Protein AF-A0A3B8MM47-F1 (afdb_monomer)

Nearest PDB structures (foldseek):
  7cg0-assembly1_i  TM=9.280E-01  e=3.568E-03  Salmonella enterica subsp. enterica serovar Typhimurium str. LT2
  7cg0-assembly1_g  TM=9.252E-01  e=5.110E-03  Salmonella enterica subsp. enterica serovar Typhimurium str. LT2
  7cg0-assembly1_p  TM=9.421E-01  e=6.339E-03  Salmonella enterica subsp. enterica serovar Typhimurium str. LT2
  7nvg-assembly1_V2  TM=7.223E-01  e=3.834E-03  Salmonella enterica subsp. enterica serovar Typhimurium

Foldseek 3Di:
DDDDDDDDDDDDPPDDDPPQLDPVLVVQQVVLVVVLVVVQVVLVVVCVVQVPPQQDPVGGHDDRKGKDKDFDDDPADPVNVVVVQPDPQCQPDPPDDGDGPPPPPCPPSTNHIDMDMDD

Structure (mmCIF, N/CA/C/O backbone):
data_AF-A0A3B8MM47-F1
#
_entry.id   AF-A0A3B8MM47-F1
#
loop_
_atom_site.group_PDB
_atom_site.id
_atom_site.type_symbol
_atom_site.label_atom_id
_atom_site.label_alt_id
_atom_site.label_comp_id
_atom_site.label_asym_id
_atom_site.label_entity_id
_atom_site.label_seq_id
_atom_site.pdbx_PDB_ins_code
_atom_site.Cartn_x
_atom_site.Cartn_y
_atom_site.Cartn_z
_atom_site.occupancy
_atom_site.B_iso_or_equiv
_atom_site.auth_seq_id
_atom_site.auth_comp_id
_atom_site.auth_asym_id
_atom_site.auth_atom_id
_atom_site.pdbx_PDB_model_num
ATOM 1 N N . MET A 1 1 ? 8.546 38.646 17.499 1.00 37.22 1 MET A N 1
ATOM 2 C CA . MET A 1 1 ? 9.077 37.496 18.261 1.00 37.22 1 MET A CA 1
ATOM 3 C C . MET A 1 1 ? 8.846 36.252 17.426 1.00 37.22 1 MET A C 1
ATOM 5 O O . MET A 1 1 ? 7.715 35.991 17.044 1.00 37.22 1 MET A O 1
ATOM 9 N N . ALA A 1 2 ? 9.940 35.611 17.030 1.00 42.12 2 ALA A N 1
ATOM 10 C CA . ALA A 1 2 ? 9.999 34.516 16.073 1.00 42.12 2 ALA A CA 1
ATOM 11 C C . ALA A 1 2 ? 9.629 33.175 16.711 1.00 42.12 2 ALA A C 1
ATOM 13 O O . ALA A 1 2 ? 10.036 32.937 17.841 1.00 4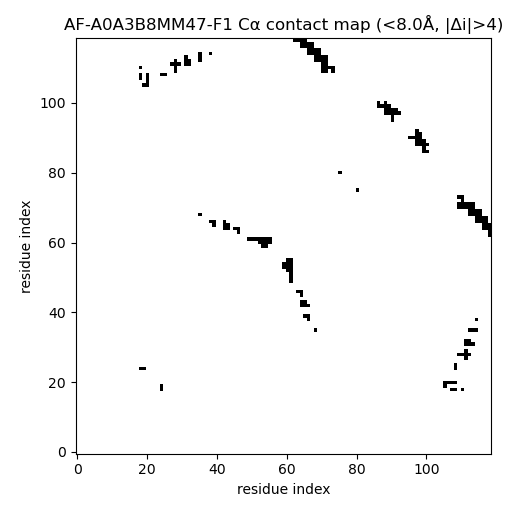2.12 2 ALA A O 1
ATOM 14 N N . VAL A 1 3 ? 8.991 32.285 15.943 1.00 45.00 3 VAL A N 1
ATOM 15 C CA . VAL A 1 3 ? 9.310 30.848 15.963 1.00 45.00 3 VAL A CA 1
ATOM 16 C C . VAL A 1 3 ? 9.174 30.303 14.538 1.00 45.00 3 VAL A C 1
ATOM 18 O O . VAL A 1 3 ? 8.133 29.820 14.110 1.00 45.00 3 VAL A O 1
ATOM 21 N N . THR A 1 4 ? 10.264 30.420 13.789 1.00 46.25 4 THR A N 1
ATOM 22 C CA . THR A 1 4 ? 10.643 29.505 12.712 1.00 46.25 4 THR A CA 1
ATOM 23 C C . THR A 1 4 ? 11.315 28.285 13.346 1.00 46.25 4 THR A C 1
ATOM 25 O O . THR A 1 4 ? 12.330 28.458 14.019 1.00 46.25 4 THR A O 1
ATOM 28 N N . GLN A 1 5 ? 10.802 27.076 13.124 1.00 43.38 5 GLN A N 1
ATOM 29 C CA . GLN A 1 5 ? 11.546 25.815 13.288 1.00 43.38 5 GLN A CA 1
ATOM 30 C C . GLN A 1 5 ? 11.066 24.880 12.160 1.00 43.38 5 GLN A C 1
ATOM 32 O O . GLN A 1 5 ? 9.896 24.525 12.128 1.00 43.38 5 GLN A O 1
ATOM 37 N N . SER A 1 6 ? 11.778 24.698 11.043 1.00 49.75 6 SER A N 1
ATOM 38 C CA . SER A 1 6 ? 13.003 23.901 10.840 1.00 49.75 6 SER A CA 1
ATOM 39 C C . SER A 1 6 ? 12.833 22.408 11.170 1.00 49.75 6 SER A C 1
ATOM 41 O O . SER A 1 6 ? 13.330 21.921 12.179 1.00 49.75 6 SER A O 1
ATOM 43 N N . VAL A 1 7 ? 12.147 21.688 10.281 1.00 50.47 7 VAL A N 1
ATOM 44 C CA . VAL A 1 7 ? 12.046 20.219 10.186 1.00 50.47 7 VAL A CA 1
ATOM 45 C C . VAL A 1 7 ? 11.966 19.987 8.664 1.00 50.47 7 VAL A C 1
ATOM 47 O O . VAL A 1 7 ? 11.033 20.476 8.044 1.00 50.47 7 VAL A O 1
ATOM 50 N N . THR A 1 8 ? 12.927 19.452 7.909 1.00 43.22 8 THR A N 1
ATOM 51 C CA . THR A 1 8 ? 13.936 18.423 8.167 1.00 43.22 8 THR A CA 1
ATOM 52 C C . THR A 1 8 ? 15.012 18.535 7.080 1.00 43.22 8 THR A C 1
ATOM 54 O O . THR A 1 8 ? 14.698 18.467 5.892 1.00 43.22 8 THR A O 1
ATOM 57 N N . LEU A 1 9 ? 16.281 18.673 7.464 1.00 40.44 9 LEU A N 1
ATOM 58 C CA . LEU A 1 9 ? 17.420 18.405 6.583 1.00 40.44 9 LEU A CA 1
ATOM 59 C C . LEU A 1 9 ? 17.771 16.913 6.653 1.00 40.44 9 LEU A C 1
ATOM 61 O O . LEU A 1 9 ? 17.746 16.311 7.721 1.00 40.44 9 LEU A O 1
ATOM 65 N N . ALA A 1 10 ? 18.170 16.381 5.498 1.00 41.72 10 ALA A N 1
ATOM 66 C CA . ALA A 1 10 ? 18.950 15.161 5.312 1.00 41.72 10 ALA A CA 1
ATOM 67 C C . ALA A 1 10 ? 18.258 13.809 5.583 1.00 41.72 10 ALA A C 1
ATOM 69 O O . ALA A 1 10 ? 18.490 13.147 6.591 1.00 41.72 10 ALA A O 1
ATOM 70 N N . ARG A 1 11 ? 17.585 13.282 4.550 1.00 40.56 11 ARG A N 1
ATOM 71 C CA . ARG A 1 11 ? 17.707 11.852 4.233 1.00 40.56 11 ARG A CA 1
ATOM 72 C C . ARG A 1 11 ? 18.430 11.695 2.899 1.00 40.56 11 ARG A C 1
ATOM 74 O O . ARG A 1 11 ? 17.838 11.817 1.838 1.00 40.56 11 ARG A O 1
ATOM 81 N N . SER A 1 12 ? 19.742 11.512 3.031 1.00 39.19 12 SER A N 1
ATOM 82 C CA . SER A 1 12 ? 20.660 10.814 2.129 1.00 39.19 12 SER A CA 1
ATOM 83 C C . SER A 1 12 ? 20.350 10.861 0.629 1.00 39.19 12 SER A C 1
ATOM 85 O O . SER A 1 12 ? 19.513 10.114 0.121 1.00 39.19 12 SER A O 1
ATOM 87 N N . ALA A 1 13 ? 21.176 11.619 -0.088 1.00 40.56 13 ALA A N 1
ATOM 88 C CA . ALA A 1 13 ? 21.503 11.387 -1.486 1.00 40.56 13 ALA A CA 1
ATOM 89 C C . ALA A 1 13 ? 22.185 10.012 -1.665 1.00 40.56 13 ALA A C 1
ATOM 91 O O . ALA A 1 13 ? 23.386 9.924 -1.902 1.00 40.56 13 ALA A O 1
ATOM 92 N N . GLN A 1 14 ? 21.432 8.923 -1.519 1.00 39.97 14 GLN A N 1
ATOM 93 C CA . GLN A 1 14 ? 21.832 7.626 -2.052 1.00 39.97 14 GLN A CA 1
ATOM 94 C C . GLN A 1 14 ? 21.267 7.538 -3.466 1.00 39.97 14 GLN A C 1
ATOM 96 O O . GLN A 1 14 ? 20.063 7.661 -3.687 1.00 39.97 14 GLN A O 1
ATOM 101 N N . GLY A 1 15 ? 22.182 7.456 -4.430 1.00 38.59 15 GLY A N 1
ATOM 102 C CA . GLY A 1 15 ? 21.890 7.454 -5.853 1.00 38.59 15 GLY A CA 1
ATOM 103 C C . GLY A 1 15 ? 20.873 6.377 -6.214 1.00 38.59 15 GLY A C 1
ATOM 104 O O . GLY A 1 15 ? 21.135 5.187 -6.079 1.00 38.59 15 GLY A O 1
ATOM 105 N N . PHE A 1 16 ? 19.720 6.823 -6.700 1.00 48.28 16 PHE A N 1
ATOM 106 C CA . PHE A 1 16 ? 18.782 5.987 -7.436 1.00 48.28 16 PHE A CA 1
ATOM 107 C C . PHE A 1 16 ? 19.464 5.549 -8.735 1.00 48.28 16 PHE A C 1
ATOM 109 O O . PHE A 1 16 ? 19.815 6.405 -9.553 1.00 48.28 16 PHE A O 1
ATOM 116 N N . LYS A 1 17 ? 19.696 4.243 -8.888 1.00 49.88 17 LYS A N 1
ATOM 117 C CA . LYS A 1 17 ? 20.126 3.662 -10.159 1.00 49.88 17 LYS A CA 1
ATOM 118 C C . LYS A 1 17 ? 18.907 3.589 -11.085 1.00 49.88 17 LYS A C 1
ATOM 120 O O . LYS A 1 17 ? 17.837 3.230 -10.601 1.00 49.88 17 LYS A O 1
ATOM 125 N N . PRO A 1 18 ? 19.037 3.964 -12.368 1.00 50.72 18 PRO A N 1
ATOM 126 C CA . PRO A 1 18 ? 17.953 3.780 -13.323 1.00 50.72 18 PRO A CA 1
ATOM 127 C C . PRO A 1 18 ? 17.555 2.302 -13.361 1.00 50.72 18 PRO A C 1
ATOM 129 O O . PRO A 1 18 ? 18.421 1.429 -13.263 1.00 50.72 18 PRO A O 1
ATOM 132 N N . VAL A 1 19 ? 16.248 2.059 -13.472 1.00 55.84 19 VAL A N 1
ATOM 133 C CA . VAL A 1 19 ? 15.655 0.729 -13.632 1.00 55.84 19 VAL A CA 1
ATOM 134 C C . VAL A 1 19 ? 16.302 0.108 -14.865 1.00 55.84 19 VAL A C 1
ATOM 136 O O . VAL A 1 19 ? 16.164 0.620 -15.970 1.00 55.84 19 VAL A O 1
ATOM 139 N N . SER A 1 20 ? 17.094 -0.935 -14.657 1.00 59.00 20 SER A N 1
ATOM 140 C CA . SER A 1 20 ? 17.967 -1.523 -15.680 1.00 59.00 20 SER A CA 1
ATOM 141 C C . SER A 1 20 ? 17.233 -2.394 -16.709 1.00 59.00 20 SER A C 1
ATOM 143 O O . SER A 1 20 ? 17.879 -3.003 -17.562 1.00 59.00 20 SER A O 1
ATOM 145 N N . GLY A 1 21 ? 15.901 -2.487 -16.621 1.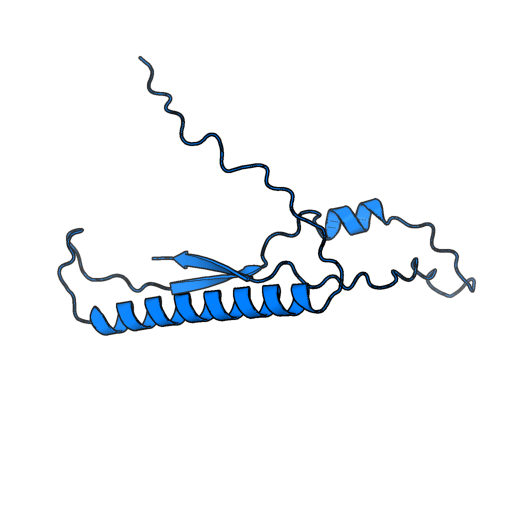00 62.19 21 GLY A N 1
ATOM 146 C CA . GLY A 1 21 ? 15.083 -3.378 -17.448 1.00 62.19 21 GLY A CA 1
ATOM 147 C C . GLY A 1 21 ? 15.322 -4.859 -17.133 1.00 62.19 21 GLY A C 1
ATOM 148 O O . GLY A 1 21 ? 15.129 -5.717 -17.991 1.00 62.19 21 GLY A O 1
ATOM 149 N N . GLY A 1 22 ? 15.819 -5.166 -15.931 1.00 74.88 22 GLY A N 1
ATOM 150 C CA . GLY A 1 22 ? 16.314 -6.486 -15.551 1.00 74.88 22 GLY A CA 1
ATOM 151 C C . GLY A 1 22 ? 15.417 -7.226 -14.558 1.00 74.88 22 GLY A C 1
ATOM 152 O O . GLY A 1 22 ? 14.493 -6.682 -13.961 1.00 74.88 22 GLY A O 1
ATOM 153 N N . ILE A 1 23 ? 15.741 -8.497 -14.309 1.00 80.75 23 ILE A N 1
ATOM 154 C CA . ILE A 1 23 ? 15.006 -9.353 -13.361 1.00 80.75 23 ILE A CA 1
ATOM 155 C C . ILE A 1 23 ? 14.959 -8.788 -11.927 1.00 80.75 23 ILE A C 1
ATOM 157 O O . ILE A 1 23 ? 13.983 -9.000 -11.211 1.00 80.75 23 ILE A O 1
ATOM 161 N N . PHE A 1 24 ? 15.984 -8.038 -11.510 1.00 82.12 24 PHE A N 1
ATOM 162 C CA . PHE A 1 24 ? 16.011 -7.386 -10.199 1.00 82.12 24 PHE A CA 1
ATOM 163 C C . PHE A 1 24 ? 14.939 -6.303 -10.068 1.00 82.12 24 PHE A C 1
ATOM 165 O O . PHE A 1 24 ? 14.289 -6.225 -9.030 1.00 82.12 24 PHE A O 1
ATOM 172 N N . ASP A 1 25 ? 14.673 -5.560 -11.140 1.00 78.00 25 ASP A N 1
ATOM 173 C CA . ASP A 1 25 ? 13.631 -4.535 -11.162 1.00 78.00 25 ASP A CA 1
ATOM 174 C C . ASP A 1 25 ? 12.237 -5.169 -11.002 1.00 78.00 25 ASP A C 1
ATOM 176 O O . ASP A 1 25 ? 11.399 -4.692 -10.235 1.00 78.00 25 ASP A O 1
ATOM 180 N N . ALA A 1 26 ? 12.003 -6.320 -11.643 1.00 81.75 26 ALA A N 1
ATOM 181 C CA . ALA A 1 26 ? 10.765 -7.083 -11.475 1.00 81.75 26 ALA A CA 1
ATOM 182 C C . ALA A 1 26 ? 10.566 -7.575 -10.026 1.00 81.75 26 ALA A C 1
ATOM 184 O O . ALA A 1 26 ? 9.444 -7.549 -9.501 1.00 81.75 26 ALA A O 1
ATOM 185 N N . PHE A 1 27 ? 11.646 -7.993 -9.355 1.00 87.44 27 PHE A N 1
ATOM 186 C CA . PHE A 1 27 ? 11.604 -8.357 -7.937 1.00 87.44 27 PHE A CA 1
ATOM 187 C C . PHE A 1 27 ? 11.343 -7.149 -7.035 1.00 87.44 27 PHE A C 1
ATOM 189 O O . PHE A 1 27 ? 10.557 -7.267 -6.093 1.00 87.44 27 PHE A O 1
ATOM 196 N N . GLU A 1 28 ? 11.937 -5.992 -7.321 1.00 84.44 28 GLU A N 1
ATOM 197 C CA . GLU A 1 28 ? 11.694 -4.758 -6.570 1.00 84.44 28 GLU A CA 1
ATOM 198 C C . GLU A 1 28 ? 10.236 -4.298 -6.690 1.00 84.44 28 GLU A C 1
ATOM 200 O O . GLU A 1 28 ? 9.587 -4.020 -5.676 1.00 84.44 28 GLU A O 1
ATOM 205 N N . ILE A 1 29 ? 9.670 -4.316 -7.900 1.00 85.81 29 ILE A N 1
ATOM 206 C CA . ILE A 1 29 ? 8.255 -3.995 -8.137 1.00 85.81 29 ILE A CA 1
ATOM 207 C C . ILE A 1 29 ? 7.359 -4.963 -7.366 1.00 85.81 29 ILE A C 1
ATOM 209 O O . ILE A 1 29 ? 6.479 -4.529 -6.616 1.00 85.81 29 ILE A O 1
ATOM 213 N N . SER A 1 30 ? 7.615 -6.267 -7.481 1.00 91.12 30 SER A N 1
ATOM 214 C CA . SER A 1 30 ? 6.852 -7.298 -6.769 1.00 91.12 30 SER A CA 1
ATOM 215 C C . SER A 1 30 ? 6.944 -7.128 -5.248 1.00 91.12 30 SER A C 1
ATOM 217 O O . SER A 1 30 ? 5.934 -7.204 -4.545 1.00 91.12 30 SER A O 1
ATOM 219 N N . GLY A 1 31 ? 8.138 -6.828 -4.731 1.00 91.94 31 GLY A N 1
ATOM 220 C CA . GLY A 1 31 ? 8.380 -6.557 -3.315 1.00 91.94 31 GLY A CA 1
ATOM 221 C C . GLY A 1 31 ? 7.654 -5.305 -2.817 1.00 91.94 31 GLY A C 1
ATOM 222 O O . GLY A 1 31 ? 7.072 -5.321 -1.724 1.00 91.94 31 GLY A O 1
ATOM 223 N N . SER A 1 32 ? 7.617 -4.241 -3.626 1.00 91.00 32 SER A N 1
ATOM 224 C CA . SER A 1 32 ? 6.867 -3.017 -3.316 1.00 91.00 32 SER A CA 1
ATOM 225 C C . SER A 1 32 ? 5.356 -3.286 -3.252 1.00 91.00 32 SER A C 1
ATOM 227 O O . SER A 1 32 ? 4.699 -2.905 -2.280 1.00 91.00 32 SER A O 1
ATOM 229 N N . GLY A 1 33 ? 4.818 -4.057 -4.204 1.00 92.25 33 GLY A N 1
ATOM 230 C CA . GLY A 1 33 ? 3.415 -4.467 -4.227 1.00 92.25 33 GLY A CA 1
ATOM 231 C C . GLY A 1 33 ? 3.038 -5.352 -3.036 1.00 92.25 33 GLY A C 1
ATOM 232 O O . GLY A 1 33 ? 2.025 -5.109 -2.376 1.00 92.25 33 GLY A O 1
ATOM 233 N N . LEU A 1 34 ? 3.876 -6.333 -2.690 1.00 95.38 34 LEU A N 1
ATOM 234 C CA . LEU A 1 34 ? 3.654 -7.188 -1.520 1.00 95.38 34 LEU A CA 1
ATOM 235 C C . LEU A 1 34 ? 3.666 -6.377 -0.217 1.00 95.38 34 LEU A C 1
ATOM 237 O O . LEU A 1 34 ? 2.809 -6.565 0.651 1.00 95.38 34 LEU A O 1
ATOM 241 N N . SER A 1 35 ? 4.598 -5.432 -0.093 1.00 94.00 35 SER A N 1
ATOM 242 C CA . SER A 1 35 ? 4.675 -4.525 1.057 1.00 94.00 35 SER A CA 1
ATOM 243 C C . SER A 1 35 ? 3.430 -3.643 1.170 1.00 94.00 35 SER A C 1
ATOM 245 O O . SER A 1 35 ? 2.896 -3.464 2.270 1.00 94.00 35 SER A O 1
ATOM 247 N N . ALA A 1 36 ? 2.919 -3.145 0.041 1.00 94.44 36 ALA A N 1
ATOM 248 C CA . ALA A 1 36 ? 1.670 -2.395 -0.015 1.00 94.44 36 ALA A CA 1
ATOM 249 C C . ALA A 1 36 ? 0.470 -3.235 0.461 1.00 94.44 36 ALA A C 1
ATOM 251 O O . ALA A 1 36 ? -0.318 -2.780 1.297 1.00 94.44 36 ALA A O 1
ATOM 252 N N . GLN A 1 37 ? 0.362 -4.489 0.008 1.00 96.12 37 GLN A N 1
ATOM 253 C CA . GLN A 1 37 ? -0.698 -5.401 0.455 1.00 96.12 37 GLN A CA 1
ATOM 254 C C . GLN A 1 37 ? -0.582 -5.738 1.944 1.00 96.12 37 GLN A C 1
ATOM 256 O O . GLN A 1 37 ? -1.590 -5.739 2.651 1.00 96.12 37 GLN A O 1
ATOM 261 N N . ARG A 1 38 ? 0.635 -5.935 2.465 1.00 96.06 38 ARG A N 1
ATOM 262 C CA . ARG A 1 38 ? 0.856 -6.141 3.904 1.00 96.06 38 ARG A CA 1
ATOM 263 C C . ARG A 1 38 ? 0.345 -4.960 4.730 1.00 96.06 38 ARG A C 1
ATOM 265 O O . ARG A 1 38 ? -0.324 -5.166 5.740 1.00 96.06 38 ARG A O 1
ATOM 27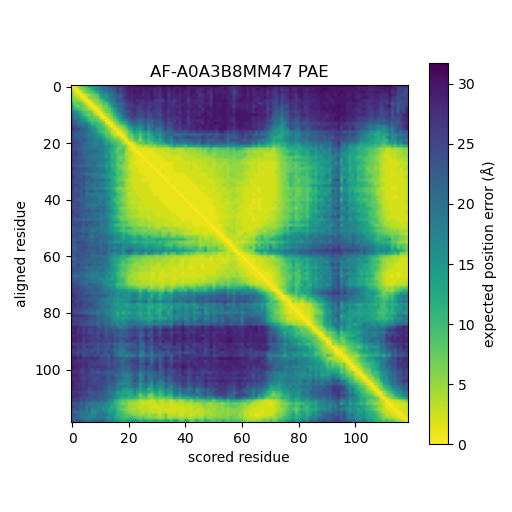2 N N . ARG A 1 39 ? 0.602 -3.720 4.300 1.00 95.62 39 ARG A N 1
ATOM 273 C CA . ARG A 1 39 ? 0.074 -2.521 4.981 1.00 95.62 39 ARG A CA 1
ATOM 274 C C . ARG A 1 39 ? -1.453 -2.482 4.950 1.00 95.62 39 ARG A C 1
ATOM 276 O O . ARG A 1 39 ? -2.075 -2.203 5.973 1.00 95.62 39 ARG A O 1
ATOM 283 N N . LYS A 1 40 ? -2.065 -2.829 3.814 1.00 95.94 40 LYS A N 1
ATOM 284 C CA . LYS A 1 40 ? -3.526 -2.942 3.690 1.00 95.94 40 LYS A CA 1
ATOM 285 C C . LYS A 1 40 ? -4.103 -3.977 4.662 1.00 95.94 40 LYS A C 1
ATOM 287 O O . LYS A 1 40 ? -5.091 -3.679 5.332 1.00 95.94 40 LYS A O 1
ATOM 292 N N . LEU A 1 41 ? -3.472 -5.146 4.792 1.00 97.31 41 LEU A N 1
ATOM 293 C CA . LEU A 1 41 ? -3.871 -6.173 5.762 1.00 97.31 41 LEU A CA 1
ATOM 294 C C . LEU A 1 41 ? -3.753 -5.677 7.207 1.00 97.31 41 LEU A C 1
ATOM 296 O O . LEU A 1 41 ? -4.683 -5.864 7.986 1.00 97.31 41 LEU A O 1
ATOM 300 N N . ASN A 1 42 ? -2.670 -4.980 7.556 1.00 96.56 42 ASN A N 1
ATOM 301 C CA . ASN A 1 42 ? -2.499 -4.406 8.894 1.00 96.56 42 ASN A CA 1
ATOM 302 C C . ASN A 1 42 ? -3.596 -3.381 9.231 1.00 96.56 42 ASN A C 1
ATOM 304 O O . ASN A 1 42 ? -4.121 -3.381 10.347 1.00 96.56 42 ASN A O 1
ATOM 308 N N . ALA A 1 43 ? -3.977 -2.530 8.273 1.00 95.81 43 ALA A N 1
ATOM 309 C CA . ALA A 1 43 ? -5.066 -1.573 8.456 1.00 95.81 43 ALA A CA 1
ATOM 310 C C . ALA A 1 43 ? -6.424 -2.273 8.622 1.00 95.81 43 ALA A C 1
ATOM 312 O O . ALA A 1 43 ? -7.201 -1.897 9.496 1.00 95.81 43 ALA A O 1
ATOM 313 N N . ILE A 1 44 ? -6.704 -3.315 7.829 1.00 96.50 44 ILE A N 1
ATOM 314 C CA . ILE A 1 44 ? -7.922 -4.130 7.972 1.00 96.50 44 ILE A CA 1
ATOM 315 C C . ILE A 1 44 ? -7.958 -4.804 9.346 1.00 96.50 44 ILE A C 1
ATOM 317 O O . ILE A 1 44 ? -8.962 -4.692 10.041 1.00 96.50 44 ILE A O 1
ATOM 321 N N . SER A 1 45 ? -6.858 -5.433 9.761 1.00 97.19 45 SER A N 1
ATOM 322 C CA . SER A 1 45 ? -6.736 -6.068 11.076 1.00 97.19 45 SER A CA 1
ATOM 323 C C . SER A 1 45 ? -6.986 -5.068 12.209 1.00 97.19 45 SER A C 1
ATOM 325 O O . SER A 1 45 ? -7.809 -5.314 13.087 1.00 97.19 45 SER A O 1
ATOM 327 N N . SER A 1 46 ? -6.378 -3.879 12.127 1.00 94.94 46 SER A N 1
ATOM 328 C CA . SER A 1 46 ? -6.597 -2.804 13.104 1.00 94.94 46 SER A CA 1
ATOM 329 C C . SER A 1 46 ? -8.055 -2.349 13.155 1.00 94.94 46 SER A C 1
ATOM 331 O O . SER A 1 46 ? -8.568 -2.081 14.237 1.00 94.94 46 SER A O 1
ATOM 333 N N . ASN A 1 47 ? -8.724 -2.266 12.002 1.00 95.06 47 ASN A N 1
ATOM 334 C CA . ASN A 1 47 ? -10.133 -1.886 11.934 1.00 95.06 47 ASN A CA 1
ATOM 335 C C . ASN A 1 47 ? -11.036 -2.935 12.585 1.00 95.06 47 ASN A C 1
ATOM 337 O O . ASN A 1 47 ? -11.963 -2.564 13.292 1.00 95.06 47 ASN A O 1
ATOM 341 N N . ILE A 1 48 ? -10.764 -4.224 12.360 1.00 95.88 48 ILE A N 1
ATOM 342 C CA . ILE A 1 48 ? -11.529 -5.322 12.967 1.00 95.88 48 ILE A CA 1
ATOM 343 C C . ILE A 1 48 ? -11.317 -5.328 14.483 1.00 95.88 48 ILE A C 1
ATOM 345 O O . ILE A 1 48 ? -12.281 -5.395 15.234 1.00 95.88 48 ILE A O 1
ATOM 349 N N . ALA A 1 49 ? -10.070 -5.190 14.935 1.00 94.44 49 ALA A N 1
ATOM 350 C CA . ALA A 1 49 ? -9.735 -5.196 16.357 1.00 94.44 49 ALA A CA 1
ATOM 351 C C . ALA A 1 49 ? -10.354 -4.027 17.145 1.00 94.44 49 ALA A C 1
ATOM 353 O O . ALA A 1 49 ? -10.523 -4.139 18.353 1.00 94.44 49 ALA A O 1
ATOM 354 N N . ASN A 1 50 ? -10.672 -2.911 16.481 1.00 93.81 50 ASN A N 1
ATOM 355 C CA . ASN A 1 50 ? -11.170 -1.693 17.127 1.00 93.81 50 ASN A CA 1
ATOM 356 C C . ASN A 1 50 ? -12.584 -1.293 16.682 1.00 93.81 50 ASN A C 1
ATOM 358 O O . ASN A 1 50 ? -12.980 -0.147 16.895 1.00 93.81 50 ASN A O 1
ATOM 362 N N . VAL A 1 51 ? -13.339 -2.195 16.046 1.00 93.38 51 VAL A N 1
ATOM 363 C CA . VAL A 1 51 ? -14.657 -1.869 15.472 1.00 93.38 51 VAL A CA 1
ATOM 364 C C . VAL A 1 51 ? -15.651 -1.363 16.524 1.00 93.38 51 VAL A C 1
ATOM 366 O O . VAL A 1 51 ? -16.398 -0.429 16.246 1.00 93.38 51 VAL A O 1
ATOM 369 N N . ASP A 1 52 ? -15.580 -1.896 17.745 1.00 93.31 52 ASP A N 1
ATOM 370 C CA . ASP A 1 52 ? -16.473 -1.543 18.857 1.00 93.31 52 ASP A CA 1
ATOM 371 C C . ASP A 1 52 ? -15.848 -0.535 19.843 1.00 93.31 52 ASP A C 1
ATOM 373 O O . ASP A 1 52 ? -16.424 -0.218 20.887 1.00 93.31 52 ASP A O 1
ATOM 377 N N . THR A 1 53 ? -14.659 -0.002 19.540 1.00 89.88 53 THR A N 1
ATOM 378 C CA . THR A 1 53 ? -13.945 0.907 20.445 1.00 89.88 53 THR A CA 1
ATOM 379 C C . THR A 1 53 ? -14.578 2.302 20.424 1.00 89.88 53 THR A C 1
ATOM 381 O O . THR A 1 53 ? -14.389 3.087 19.493 1.00 89.88 53 THR A O 1
ATOM 384 N N . THR A 1 54 ? -15.289 2.653 21.497 1.00 88.75 54 THR A N 1
ATOM 385 C CA . THR A 1 54 ? -15.939 3.968 21.680 1.00 88.75 54 THR A CA 1
ATOM 386 C C . THR A 1 54 ? -15.063 4.997 22.402 1.00 88.75 54 THR A C 1
ATOM 388 O O . THR A 1 54 ? -15.399 6.184 22.430 1.00 88.75 54 THR A O 1
ATOM 391 N N . ARG A 1 55 ? -13.929 4.563 22.970 1.00 88.00 55 ARG A N 1
ATOM 392 C CA . ARG A 1 55 ? -12.987 5.418 23.699 1.00 88.00 55 ARG A CA 1
ATOM 393 C C . ARG A 1 55 ? -11.545 5.115 23.299 1.00 88.00 55 ARG A C 1
ATOM 395 O O . ARG A 1 55 ? -10.951 4.152 23.768 1.00 88.00 55 ARG A O 1
ATOM 402 N N . THR A 1 56 ? -10.985 5.947 22.430 1.00 87.56 56 THR A N 1
ATOM 403 C CA . THR A 1 56 ? -9.551 5.951 22.112 1.00 87.56 56 THR A CA 1
ATOM 404 C C . THR A 1 56 ? -8.775 6.841 23.085 1.00 87.56 56 THR A C 1
ATOM 406 O O . THR A 1 56 ? -9.362 7.705 23.736 1.00 87.56 56 THR A O 1
ATOM 409 N N . GLU A 1 57 ? -7.447 6.710 23.118 1.00 82.75 57 GLU A N 1
ATOM 410 C CA . GLU A 1 57 ? -6.549 7.616 23.861 1.00 82.75 57 GLU A CA 1
ATOM 411 C C . GLU A 1 57 ? -6.738 9.091 23.458 1.00 82.75 57 GLU A C 1
ATOM 413 O O . GLU A 1 57 ? -6.677 9.985 24.293 1.00 82.75 57 GLU A O 1
ATOM 418 N N . GLU A 1 58 ? -7.072 9.337 22.188 1.00 80.12 58 GLU A N 1
ATOM 419 C CA . GLU A 1 58 ? -7.395 10.667 21.648 1.00 80.12 58 GLU A CA 1
ATOM 420 C C . GLU A 1 58 ? -8.801 11.188 22.042 1.00 80.12 58 GLU A C 1
ATOM 422 O O . GLU A 1 58 ? -9.172 12.298 21.673 1.00 80.12 58 GLU A O 1
ATOM 427 N N . GLY A 1 59 ? -9.602 10.418 22.792 1.00 77.06 59 GLY A N 1
ATOM 428 C CA . GLY A 1 59 ? -10.840 10.914 23.407 1.00 77.06 59 GLY A CA 1
ATOM 429 C C . GLY A 1 59 ? -12.124 10.824 22.571 1.00 77.06 59 GLY A C 1
ATOM 430 O O . GLY A 1 59 ? -13.037 11.619 22.792 1.00 77.06 59 GLY A O 1
ATOM 431 N N . GLY A 1 60 ? -12.257 9.846 21.666 1.00 85.81 60 GLY A N 1
ATOM 432 C CA . GLY A 1 60 ? -13.490 9.618 20.895 1.00 85.81 60 GLY A CA 1
ATOM 433 C C . GLY A 1 60 ? -13.633 8.190 20.347 1.00 85.81 60 GLY A C 1
ATOM 434 O O . GLY A 1 60 ? -12.798 7.339 20.656 1.00 85.81 60 GLY A O 1
ATOM 435 N N . PRO A 1 61 ? -14.683 7.901 19.554 1.00 90.69 61 PRO A N 1
ATOM 436 C CA . PRO A 1 61 ? -14.848 6.611 18.884 1.00 90.69 61 PRO A CA 1
ATOM 437 C C . PRO A 1 61 ? -13.756 6.352 17.844 1.00 90.69 61 PRO A C 1
ATOM 439 O O . PRO A 1 61 ? -13.223 7.282 17.231 1.00 90.69 61 PRO A O 1
ATOM 442 N N . TYR A 1 62 ? -13.451 5.078 17.607 1.00 92.75 62 TYR A N 1
ATOM 443 C CA . TYR A 1 62 ? -12.459 4.683 16.617 1.00 92.75 62 TYR A CA 1
ATOM 444 C C . TYR A 1 62 ? -12.844 5.127 15.197 1.00 92.75 62 TYR A C 1
ATOM 446 O O . TYR A 1 62 ? -13.967 4.926 14.734 1.00 92.75 62 TYR A O 1
ATOM 454 N N . LYS A 1 63 ? -11.874 5.701 14.475 1.00 91.38 63 LYS A N 1
ATOM 455 C CA . LYS A 1 63 ? -12.003 6.058 13.056 1.00 91.38 63 LYS A CA 1
ATOM 456 C C . LYS A 1 63 ? -11.282 5.043 12.183 1.00 91.38 63 LYS A C 1
ATOM 458 O O . LYS A 1 63 ? -10.106 4.746 12.404 1.00 91.38 63 LYS A O 1
ATOM 463 N N . ARG A 1 64 ? -11.998 4.548 11.171 1.00 93.19 64 ARG A N 1
ATOM 464 C CA . ARG A 1 64 ? -11.527 3.507 10.257 1.00 93.19 64 ARG A CA 1
ATOM 465 C C . ARG A 1 64 ? -10.323 3.973 9.443 1.00 93.19 64 ARG A C 1
ATOM 467 O O . ARG A 1 64 ? -10.397 4.958 8.717 1.00 93.19 64 ARG A O 1
ATOM 474 N N . LYS A 1 65 ? -9.263 3.175 9.463 1.00 93.94 65 LYS A N 1
ATOM 475 C CA . LYS A 1 65 ? -8.066 3.362 8.644 1.00 93.94 65 LYS A CA 1
ATOM 476 C C . LYS A 1 65 ? -8.286 2.841 7.228 1.00 93.94 65 LYS A C 1
ATOM 478 O O . LYS A 1 65 ? -8.858 1.762 7.030 1.00 93.94 65 LYS A O 1
ATOM 483 N N . ARG A 1 66 ? -7.794 3.568 6.226 1.00 94.81 66 ARG A N 1
ATOM 484 C CA . ARG A 1 66 ? -7.724 3.110 4.830 1.00 94.81 66 ARG A CA 1
ATOM 485 C C . ARG A 1 66 ? -6.312 3.279 4.299 1.00 94.81 66 ARG A C 1
ATOM 487 O O . ARG A 1 66 ? -5.602 4.197 4.680 1.00 94.81 66 ARG A O 1
ATOM 494 N N . VAL A 1 67 ? -5.934 2.396 3.386 1.00 94.31 67 VAL A N 1
ATOM 495 C CA . VAL A 1 67 ? -4.647 2.455 2.693 1.00 94.31 67 VAL A CA 1
ATOM 496 C C . VAL A 1 67 ? -4.928 2.714 1.223 1.00 94.31 67 VAL A C 1
ATOM 498 O O . VAL A 1 67 ? -5.688 1.965 0.605 1.00 94.31 67 VAL A O 1
ATOM 501 N N . VAL A 1 68 ? -4.340 3.779 0.687 1.00 93.44 68 VAL A N 1
ATOM 502 C CA . VAL A 1 68 ? -4.391 4.124 -0.735 1.00 93.44 68 VAL A CA 1
ATOM 503 C C . VAL A 1 68 ? -3.036 3.798 -1.339 1.00 93.44 68 VAL A C 1
ATOM 505 O O . VAL A 1 68 ? -2.009 4.228 -0.820 1.00 93.44 68 VAL A O 1
ATOM 508 N N . ALA A 1 69 ? -3.044 3.005 -2.406 1.00 90.75 69 ALA A N 1
ATOM 509 C CA . ALA A 1 69 ? -1.857 2.728 -3.198 1.00 90.75 69 ALA A CA 1
ATOM 510 C C . ALA A 1 69 ? -1.711 3.811 -4.269 1.00 90.75 69 ALA A C 1
ATOM 512 O O .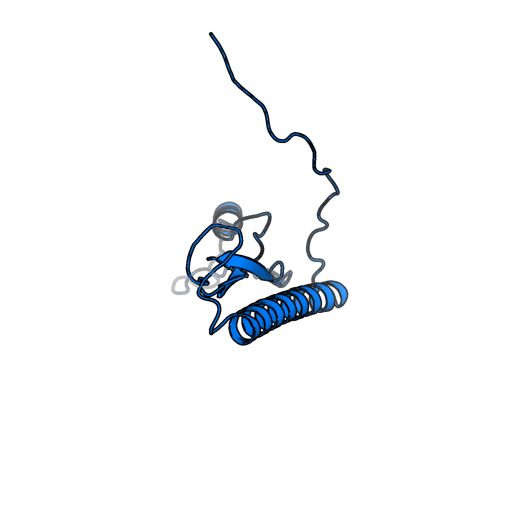 ALA A 1 69 ? -2.690 4.144 -4.937 1.00 90.75 69 ALA A O 1
ATOM 513 N N . ILE A 1 70 ? -0.503 4.336 -4.414 1.00 87.88 70 ILE A N 1
ATOM 514 C CA . ILE A 1 70 ? -0.131 5.292 -5.452 1.00 87.88 70 ILE A CA 1
ATOM 515 C C . ILE A 1 70 ? 1.091 4.760 -6.192 1.00 87.88 70 ILE A C 1
ATOM 517 O O . ILE A 1 70 ? 1.863 3.960 -5.656 1.00 87.88 70 ILE A O 1
ATOM 521 N N . GLU A 1 71 ? 1.258 5.187 -7.434 1.00 82.62 71 GLU A N 1
ATOM 522 C CA . GLU A 1 71 ? 2.494 4.935 -8.162 1.00 82.62 71 GLU A CA 1
ATOM 523 C C . GLU A 1 71 ? 3.672 5.582 -7.432 1.00 82.62 71 GLU A C 1
ATOM 525 O O . GLU A 1 71 ? 3.582 6.709 -6.940 1.00 82.62 71 GLU A O 1
ATOM 530 N N . SER A 1 72 ? 4.776 4.848 -7.340 1.00 78.50 72 SER A N 1
ATOM 531 C CA . SER A 1 72 ? 6.029 5.435 -6.888 1.00 78.50 72 SER A CA 1
ATOM 532 C C . SER A 1 72 ? 6.480 6.478 -7.923 1.00 78.50 72 SER A C 1
ATOM 534 O O . SER A 1 72 ? 6.445 6.191 -9.126 1.00 78.50 72 SER A O 1
ATOM 536 N N . PRO A 1 73 ? 6.868 7.696 -7.508 1.00 63.31 73 PRO A N 1
ATOM 537 C CA . PRO A 1 73 ? 7.205 8.759 -8.442 1.00 63.31 73 PRO A CA 1
ATOM 538 C C . PRO A 1 73 ? 8.430 8.382 -9.282 1.00 63.31 73 PRO A C 1
ATOM 540 O O . PRO A 1 73 ? 9.525 8.159 -8.761 1.00 63.31 73 PRO A O 1
ATOM 543 N N . PHE A 1 74 ? 8.260 8.362 -10.605 1.00 60.94 74 PHE A N 1
ATOM 544 C CA . PHE A 1 74 ? 9.380 8.261 -11.536 1.00 60.94 74 PHE A CA 1
ATOM 545 C C . PHE A 1 74 ? 10.239 9.528 -11.413 1.00 60.94 74 PHE A C 1
ATOM 547 O O . PHE A 1 74 ? 9.714 10.643 -11.370 1.00 60.94 74 PHE A O 1
ATOM 554 N N . LYS A 1 75 ? 11.570 9.385 -11.360 1.00 54.72 75 LYS A N 1
ATOM 555 C CA . LYS A 1 75 ? 12.480 10.542 -11.229 1.00 54.72 75 LYS A CA 1
ATOM 556 C C . LYS A 1 75 ? 12.435 11.487 -12.441 1.00 54.72 75 LYS A C 1
ATOM 558 O O . LYS A 1 75 ? 12.843 12.636 -12.320 1.00 54.72 75 LYS A O 1
ATOM 563 N N . GLN A 1 76 ? 11.925 11.010 -13.575 1.00 57.28 76 GLN A N 1
ATOM 564 C CA . GLN A 1 76 ? 11.612 11.788 -14.775 1.00 57.28 76 GLN A CA 1
ATOM 565 C C . GLN A 1 76 ? 10.117 11.636 -15.056 1.00 57.28 76 GLN A C 1
ATOM 567 O O . GLN A 1 76 ? 9.633 10.519 -15.234 1.00 57.28 76 GLN A O 1
ATOM 572 N N . ARG A 1 77 ? 9.341 12.722 -15.055 1.00 57.91 77 ARG A N 1
ATOM 573 C CA . ARG A 1 77 ? 7.901 12.593 -15.316 1.00 57.91 77 ARG A CA 1
ATOM 574 C C . ARG A 1 77 ? 7.708 12.127 -16.755 1.00 57.91 77 ARG A C 1
ATOM 576 O O . ARG A 1 77 ? 8.483 12.503 -17.630 1.00 57.91 77 ARG A O 1
ATOM 583 N N . PHE A 1 78 ? 6.646 11.369 -17.023 1.00 64.38 78 PHE A N 1
ATOM 584 C CA . PHE A 1 78 ? 6.292 10.973 -18.393 1.00 64.38 78 PHE A CA 1
ATOM 585 C C . PHE A 1 78 ? 6.277 12.177 -19.350 1.00 64.38 78 PHE A C 1
ATOM 587 O O . PHE A 1 78 ? 6.806 12.099 -20.452 1.00 64.38 78 PHE A O 1
ATOM 594 N N . ASN A 1 79 ? 5.757 13.317 -18.887 1.00 61.88 79 ASN A N 1
ATOM 595 C CA . ASN A 1 79 ? 5.747 14.568 -19.646 1.00 61.88 79 ASN A CA 1
ATOM 596 C C . ASN A 1 79 ? 7.152 15.126 -19.909 1.00 61.88 79 ASN A C 1
ATOM 598 O O . ASN A 1 79 ? 7.383 15.697 -20.969 1.00 61.88 79 ASN A O 1
ATOM 602 N N . ASP A 1 80 ? 8.087 14.954 -18.975 1.00 68.44 80 ASP A N 1
ATOM 603 C CA . ASP A 1 80 ? 9.470 15.409 -19.135 1.00 68.44 80 ASP A CA 1
ATOM 604 C C . ASP A 1 80 ? 10.171 14.544 -20.188 1.00 68.44 80 ASP A C 1
ATOM 606 O O . ASP A 1 80 ? 10.755 15.080 -21.123 1.00 68.44 80 ASP A O 1
ATOM 610 N N . LEU A 1 81 ? 9.994 13.217 -20.118 1.00 63.84 81 LEU A N 1
ATOM 611 C CA . LEU A 1 81 ? 10.484 12.276 -21.130 1.00 63.84 81 LEU A CA 1
ATOM 612 C C . LEU A 1 81 ? 9.860 12.530 -22.506 1.00 63.84 81 LEU A C 1
ATOM 614 O O . LEU A 1 81 ? 10.556 12.463 -23.513 1.00 63.84 81 LEU A O 1
ATOM 618 N N . PHE A 1 82 ? 8.562 12.821 -22.565 1.00 66.50 82 PHE A N 1
ATOM 619 C CA . PHE A 1 82 ? 7.845 13.102 -23.807 1.00 66.50 82 PHE A CA 1
ATOM 620 C C . PHE A 1 82 ? 8.333 14.398 -24.469 1.00 66.50 82 PHE A C 1
ATOM 622 O O . PHE A 1 82 ? 8.602 14.414 -25.668 1.00 66.50 82 PHE A O 1
ATOM 629 N N . ASN A 1 83 ? 8.518 15.462 -23.684 1.00 66.88 83 ASN A N 1
ATOM 630 C CA . ASN A 1 83 ? 9.009 16.751 -24.173 1.00 66.88 83 ASN A CA 1
ATOM 631 C C . ASN A 1 83 ? 10.504 16.721 -24.529 1.00 66.88 83 ASN A C 1
ATOM 633 O O . ASN A 1 83 ? 10.920 17.368 -25.487 1.00 66.88 83 ASN A O 1
ATOM 637 N N . GLU A 1 84 ? 11.314 15.963 -23.789 1.00 65.12 84 GLU A N 1
ATOM 638 C CA . GLU A 1 84 ? 12.734 15.737 -24.085 1.00 65.12 84 GLU A CA 1
ATOM 639 C C . GLU A 1 84 ? 12.914 14.876 -25.351 1.00 65.12 84 GLU A C 1
ATOM 641 O O . GLU A 1 84 ? 13.825 15.100 -26.148 1.00 65.12 84 GLU A O 1
ATOM 646 N N . ARG A 1 85 ? 11.990 13.935 -25.590 1.00 57.41 85 ARG A N 1
ATOM 647 C CA . ARG A 1 85 ? 11.909 13.068 -26.778 1.00 57.41 85 ARG A CA 1
ATOM 648 C C . ARG A 1 85 ? 10.998 13.642 -27.865 1.00 57.41 85 ARG A C 1
ATOM 650 O O . ARG A 1 85 ? 10.404 12.859 -28.609 1.00 57.41 85 ARG A O 1
ATOM 657 N N . ASN A 1 86 ? 10.922 14.968 -28.009 1.00 57.41 86 ASN A N 1
ATOM 658 C CA . ASN A 1 86 ? 10.391 15.635 -29.207 1.00 57.41 86 ASN A CA 1
ATOM 659 C C . ASN A 1 86 ? 11.304 15.305 -30.402 1.00 57.41 86 ASN A C 1
ATOM 661 O O . ASN A 1 86 ? 12.124 16.089 -30.874 1.00 57.41 86 ASN A O 1
ATOM 665 N N . ALA A 1 87 ? 11.258 14.046 -30.804 1.00 56.22 87 ALA A N 1
ATOM 666 C CA . ALA A 1 87 ? 12.135 13.460 -31.770 1.00 56.22 87 ALA A CA 1
ATOM 667 C C . ALA A 1 87 ? 11.642 13.842 -33.155 1.00 56.22 87 ALA A C 1
ATOM 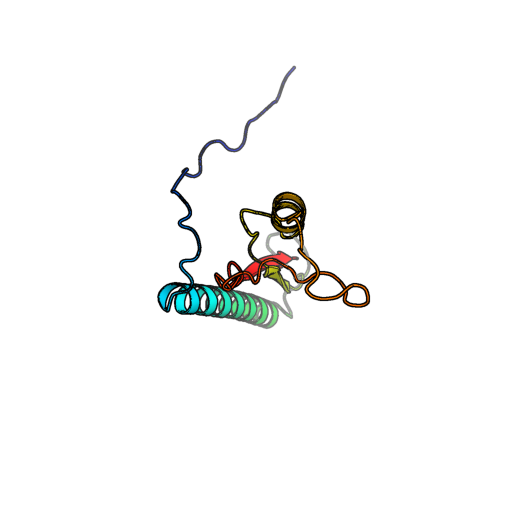669 O O . ALA A 1 87 ? 10.453 13.773 -33.455 1.00 56.22 87 ALA A O 1
ATOM 670 N N . ASN A 1 88 ? 12.588 14.214 -34.007 1.00 56.06 88 ASN A N 1
ATOM 671 C CA . ASN A 1 88 ? 12.368 14.352 -35.434 1.00 56.06 88 ASN A CA 1
ATOM 672 C C . ASN A 1 88 ? 11.965 12.984 -35.995 1.00 56.06 88 ASN A C 1
ATOM 674 O O . ASN A 1 88 ? 12.811 12.134 -36.274 1.00 56.06 88 ASN A O 1
ATOM 678 N N . LEU A 1 89 ? 10.661 12.757 -36.096 1.00 59.22 89 LEU A N 1
ATOM 679 C CA . LEU A 1 89 ? 10.089 11.541 -36.648 1.00 59.22 89 LEU A CA 1
ATOM 680 C C . LEU A 1 89 ? 10.191 11.654 -38.169 1.00 59.22 89 LEU A C 1
ATOM 682 O O . LEU A 1 89 ? 9.542 12.511 -38.770 1.00 59.22 89 LEU A O 1
ATOM 686 N N . SER A 1 90 ? 11.028 10.837 -38.808 1.00 57.16 90 SER A N 1
ATOM 687 C CA . SER A 1 90 ? 11.093 10.807 -40.271 1.00 57.16 90 SER A CA 1
ATOM 688 C C . SER A 1 90 ? 9.974 9.905 -40.789 1.00 57.16 90 SER A C 1
ATOM 690 O O . SER A 1 90 ? 9.932 8.710 -40.488 1.00 57.16 90 SER A O 1
ATOM 692 N N . ALA A 1 91 ? 9.017 10.488 -41.515 1.00 57.47 91 ALA A N 1
ATOM 693 C CA . ALA A 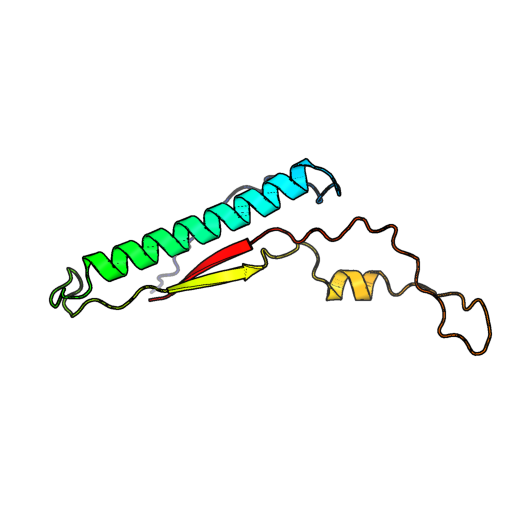1 91 ? 7.926 9.738 -42.124 1.00 57.47 91 ALA A CA 1
ATOM 694 C C . ALA A 1 91 ? 8.472 8.817 -43.215 1.00 57.47 91 ALA A C 1
ATOM 696 O O . ALA A 1 91 ? 9.074 9.279 -44.179 1.00 57.47 91 ALA A O 1
ATOM 697 N N . THR A 1 92 ? 8.205 7.518 -43.106 1.00 62.53 92 THR A N 1
ATOM 698 C CA . THR A 1 92 ? 8.510 6.561 -44.178 1.00 62.53 92 THR A CA 1
ATOM 699 C C . THR A 1 92 ? 7.625 6.759 -45.416 1.00 62.53 92 THR A C 1
ATOM 701 O O . THR A 1 92 ? 7.993 6.298 -46.492 1.00 62.53 92 THR A O 1
ATOM 704 N N . HIS A 1 93 ? 6.483 7.455 -45.300 1.00 63.56 93 HIS A N 1
ATOM 705 C CA . HIS A 1 93 ? 5.581 7.778 -46.412 1.00 63.5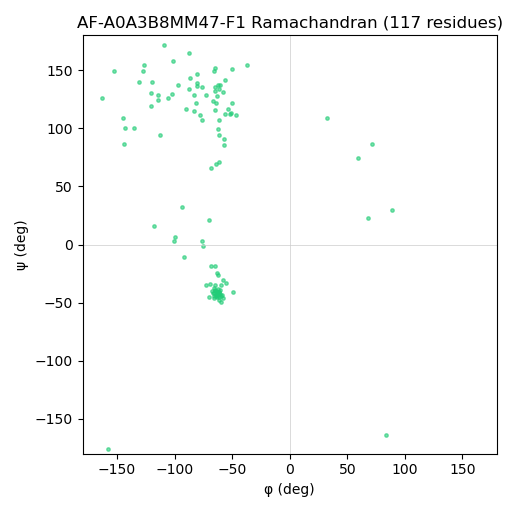6 93 HIS A CA 1
ATOM 706 C C . HIS A 1 93 ? 4.790 9.075 -46.151 1.00 63.56 93 HIS A C 1
ATOM 708 O O . HIS A 1 93 ? 4.444 9.357 -45.006 1.00 63.56 93 HIS A O 1
ATOM 714 N N . SER A 1 94 ? 4.441 9.834 -47.199 1.00 68.38 94 SER A N 1
ATOM 715 C CA . SER A 1 94 ? 3.810 11.169 -47.096 1.00 68.38 94 SER A CA 1
ATOM 716 C C . SER A 1 94 ? 2.436 11.189 -46.413 1.00 68.38 94 SER A C 1
ATOM 718 O O . SER A 1 94 ? 2.053 12.206 -45.846 1.00 68.38 94 SER A O 1
ATOM 720 N N . ASN A 1 95 ? 1.702 10.072 -46.463 1.00 70.75 95 ASN A N 1
ATOM 721 C CA . ASN A 1 95 ? 0.382 9.913 -45.830 1.00 70.75 95 ASN A CA 1
ATOM 722 C C . ASN A 1 95 ? 0.432 9.144 -44.500 1.00 70.75 95 ASN A C 1
ATOM 724 O O . ASN A 1 95 ? -0.613 8.849 -43.925 1.00 70.75 95 ASN A O 1
ATOM 728 N N . HIS A 1 96 ? 1.622 8.768 -44.030 1.00 65.19 96 HIS A N 1
ATOM 729 C CA . HIS A 1 96 ? 1.775 8.108 -42.742 1.00 65.19 96 HIS A CA 1
ATOM 730 C C . HIS A 1 96 ? 2.159 9.151 -41.697 1.00 65.19 96 HIS A C 1
ATOM 732 O O . HIS A 1 96 ? 3.004 10.011 -41.953 1.00 65.19 96 HIS A O 1
ATOM 738 N N . MET A 1 97 ? 1.558 9.066 -40.507 1.00 59.84 97 MET A N 1
ATOM 739 C CA . MET A 1 97 ? 2.098 9.804 -39.371 1.00 59.84 97 MET A CA 1
ATOM 740 C C . MET A 1 97 ? 3.545 9.340 -39.166 1.00 59.84 97 MET A C 1
ATOM 742 O O . MET A 1 97 ? 3.811 8.135 -39.211 1.00 59.84 97 MET A O 1
ATOM 746 N N . PRO A 1 98 ? 4.502 10.264 -39.020 1.00 57.84 98 PRO A N 1
ATOM 747 C CA . PRO A 1 98 ? 5.900 9.896 -38.986 1.00 57.84 98 PRO A CA 1
ATOM 748 C C . PRO A 1 98 ? 6.185 8.985 -37.790 1.00 57.84 98 PRO A C 1
ATOM 750 O O . PRO A 1 98 ? 5.676 9.206 -36.691 1.00 57.84 98 PRO A O 1
ATOM 753 N N . ALA A 1 99 ? 6.973 7.931 -38.009 1.00 58.09 99 ALA A N 1
ATOM 754 C CA . ALA A 1 99 ? 7.255 6.965 -36.959 1.00 58.09 99 ALA A CA 1
ATOM 755 C C . ALA A 1 99 ? 8.203 7.576 -35.917 1.00 58.09 99 ALA A C 1
ATOM 757 O O . ALA A 1 99 ? 9.266 8.095 -36.266 1.00 58.09 99 ALA A O 1
ATOM 758 N N . GLY A 1 100 ? 7.792 7.472 -34.646 1.00 53.72 100 GLY A N 1
ATOM 759 C CA . GLY A 1 100 ? 8.596 7.674 -33.432 1.00 53.72 100 GLY A CA 1
ATOM 760 C C . GLY A 1 100 ? 10.029 7.151 -33.576 1.00 53.72 100 GLY A C 1
ATOM 761 O O . GLY A 1 100 ? 10.184 6.142 -34.272 1.00 53.72 100 GLY A O 1
ATOM 762 N N . PRO A 1 101 ? 11.066 7.648 -32.855 1.00 53.88 101 PRO A N 1
ATOM 763 C CA . PRO A 1 101 ? 12.122 6.729 -32.469 1.00 53.88 101 PRO A CA 1
ATOM 764 C C . PRO A 1 101 ? 11.395 5.550 -31.851 1.00 53.88 101 PRO A C 1
ATOM 766 O O . PRO A 1 101 ? 10.620 5.723 -30.905 1.00 53.88 101 PRO A O 1
ATOM 769 N N . GLN A 1 102 ? 11.601 4.364 -32.410 1.00 51.31 102 GLN A N 1
ATOM 770 C CA . GLN A 1 102 ? 11.282 3.169 -31.667 1.00 51.31 102 GLN A CA 1
ATOM 771 C C . GLN A 1 102 ? 12.206 3.246 -30.468 1.00 51.31 102 GLN A C 1
ATOM 773 O O . GLN A 1 102 ? 13.408 2.992 -30.574 1.00 51.31 102 GLN A O 1
ATOM 778 N N . ALA A 1 103 ? 11.668 3.697 -29.336 1.00 50.06 103 ALA A N 1
ATOM 779 C CA . ALA A 1 103 ? 12.295 3.390 -28.082 1.00 50.06 103 ALA A CA 1
ATOM 780 C C . ALA A 1 103 ? 12.456 1.872 -28.144 1.00 50.06 103 ALA A C 1
ATOM 782 O O . ALA A 1 103 ? 11.464 1.141 -28.141 1.00 50.06 103 ALA A O 1
ATOM 783 N N . ARG A 1 104 ? 13.705 1.383 -28.232 1.00 44.06 104 ARG A N 1
ATOM 784 C CA . ARG A 1 104 ? 14.004 0.157 -27.503 1.00 44.06 104 ARG A CA 1
ATOM 785 C C . ARG A 1 104 ? 13.409 0.456 -26.152 1.00 44.06 104 ARG A C 1
ATOM 787 O O . ARG A 1 104 ? 13.810 1.447 -25.539 1.00 44.06 104 ARG A O 1
ATOM 794 N N . ALA A 1 105 ? 12.347 -0.258 -25.821 1.00 49.22 105 ALA A N 1
ATOM 795 C CA . ALA A 1 105 ? 11.794 -0.199 -24.504 1.00 49.22 105 ALA A CA 1
ATOM 796 C C . ALA A 1 105 ? 12.966 -0.604 -23.601 1.00 49.22 105 ALA A C 1
ATOM 798 O O . ALA A 1 105 ? 13.188 -1.779 -23.348 1.00 49.22 105 ALA A O 1
ATOM 799 N N . GLU A 1 106 ? 13.753 0.369 -23.137 1.00 47.69 106 GLU A N 1
ATOM 800 C CA . GLU A 1 106 ? 14.002 0.436 -21.713 1.00 47.69 106 GLU A CA 1
ATOM 801 C C . GLU A 1 106 ? 12.605 0.539 -21.139 1.00 47.69 106 GLU A C 1
ATOM 803 O O . GLU A 1 106 ? 11.959 1.587 -21.122 1.00 47.69 106 GLU A O 1
ATOM 808 N N . GLU A 1 107 ? 12.070 -0.663 -20.978 1.00 47.25 107 GLU A N 1
ATOM 809 C CA . GLU A 1 107 ? 10.737 -0.988 -20.578 1.00 47.25 107 GLU A CA 1
ATOM 810 C C . GLU A 1 107 ? 10.545 -0.167 -19.328 1.00 47.25 107 GLU A C 1
ATOM 812 O O . GLU A 1 107 ? 11.298 -0.315 -18.365 1.00 47.25 107 GLU A O 1
ATOM 817 N N . LEU A 1 108 ? 9.642 0.809 -19.417 1.00 51.09 108 LEU A N 1
ATOM 818 C CA . LEU A 1 108 ? 9.292 1.704 -18.331 1.00 51.09 108 LEU A CA 1
ATOM 819 C C . LEU A 1 108 ? 8.567 0.855 -17.278 1.00 51.09 108 LEU A C 1
ATOM 821 O O . LEU A 1 108 ? 7.362 0.969 -17.072 1.00 51.09 108 LEU A O 1
ATOM 825 N N . LEU A 1 109 ? 9.297 -0.080 -16.679 1.00 53.19 109 LEU A N 1
ATOM 826 C CA . LEU A 1 109 ? 8.909 -0.860 -15.535 1.00 53.19 109 LEU A CA 1
ATOM 827 C C . LEU A 1 109 ? 8.692 0.194 -14.456 1.00 53.19 109 LEU A C 1
ATOM 829 O O . LEU A 1 109 ? 9.625 0.884 -14.039 1.00 53.19 109 LEU A O 1
ATOM 833 N N . GLY A 1 110 ? 7.417 0.427 -14.135 1.00 57.62 110 GLY A N 1
ATOM 834 C CA . GLY A 1 110 ? 7.012 1.466 -13.196 1.00 57.62 110 GLY A CA 1
ATOM 835 C C . GLY A 1 110 ? 7.814 1.360 -11.901 1.00 57.62 110 GLY A C 1
ATOM 836 O O . GLY A 1 110 ? 8.226 0.271 -11.512 1.00 57.62 110 GLY A O 1
ATOM 837 N N . ALA A 1 111 ? 8.028 2.477 -11.209 1.00 70.38 111 ALA A N 1
ATOM 838 C CA . ALA A 1 111 ? 8.923 2.557 -10.048 1.00 70.38 111 ALA A CA 1
ATOM 839 C C . ALA A 1 111 ? 8.411 1.816 -8.782 1.00 70.38 111 ALA A C 1
ATOM 841 O O . ALA A 1 111 ? 8.824 2.121 -7.662 1.00 70.38 111 ALA A O 1
ATOM 842 N N . GLY A 1 112 ? 7.494 0.859 -8.942 1.00 79.94 112 GLY A N 1
ATOM 843 C CA . GLY A 1 112 ? 6.798 0.161 -7.873 1.00 79.94 112 GLY A CA 1
ATOM 844 C C . GLY A 1 112 ? 5.582 0.924 -7.347 1.00 79.94 112 GLY A C 1
ATOM 845 O O . GLY A 1 112 ? 5.061 1.846 -7.978 1.00 79.94 112 GLY A O 1
ATOM 846 N N . VAL A 1 113 ? 5.113 0.507 -6.172 1.00 86.75 113 VAL A N 1
ATOM 847 C CA . VAL A 1 113 ? 3.919 1.050 -5.512 1.00 86.75 113 VAL A CA 1
ATOM 848 C C . VAL A 1 113 ? 4.283 1.617 -4.146 1.00 86.75 113 VAL A C 1
ATOM 850 O O . VAL A 1 113 ? 4.887 0.938 -3.313 1.00 86.75 113 VAL A O 1
ATOM 853 N N . GLU A 1 114 ? 3.844 2.843 -3.885 1.00 87.25 114 GLU A N 1
ATOM 854 C CA . GLU A 1 114 ? 3.860 3.452 -2.560 1.00 87.25 114 GLU A CA 1
ATOM 855 C C . GLU A 1 114 ? 2.455 3.393 -1.941 1.00 87.25 114 GLU A C 1
ATOM 857 O O . GLU A 1 114 ? 1.446 3.236 -2.628 1.00 87.25 114 GLU A O 1
ATOM 862 N N . THR A 1 115 ? 2.361 3.479 -0.613 1.00 89.00 115 THR A N 1
ATOM 863 C CA . THR A 1 115 ? 1.061 3.530 0.060 1.00 89.00 115 THR A CA 1
ATOM 864 C C . THR A 1 115 ? 0.991 4.661 1.057 1.00 89.00 115 THR A C 1
ATOM 866 O O . THR A 1 115 ? 1.901 4.815 1.871 1.00 89.00 115 THR A O 1
ATOM 869 N N . VAL A 1 116 ? -0.159 5.317 1.102 1.00 90.50 116 VAL A N 1
ATOM 870 C CA . VAL A 1 116 ? -0.484 6.333 2.098 1.00 90.50 116 VAL A CA 1
ATOM 871 C C . VAL A 1 116 ? -1.633 5.822 2.962 1.00 90.50 116 VAL A C 1
ATOM 873 O O . VAL A 1 116 ? -2.656 5.357 2.449 1.00 90.50 116 VAL A O 1
ATOM 876 N N . GLU A 1 117 ? -1.456 5.869 4.281 1.00 88.50 117 GLU A N 1
ATOM 877 C CA . GLU A 1 117 ? -2.535 5.612 5.235 1.00 88.50 117 GLU A CA 1
ATOM 878 C C . GLU A 1 117 ? -3.343 6.898 5.426 1.00 88.50 117 GLU A C 1
ATOM 880 O O . GLU A 1 117 ? -2.785 7.961 5.688 1.00 88.50 117 GLU A O 1
ATOM 885 N N . ILE A 1 118 ? -4.660 6.794 5.286 1.00 86.69 118 ILE A N 1
ATOM 886 C CA . ILE A 1 118 ? -5.608 7.884 5.514 1.00 86.69 118 ILE A CA 1
ATOM 887 C C . ILE A 1 118 ? -6.569 7.482 6.638 1.00 86.69 118 ILE A C 1
ATOM 889 O O . ILE A 1 118 ? -6.995 6.321 6.717 1.00 86.69 118 ILE A O 1
ATOM 893 N N . ARG A 1 119 ? -6.893 8.441 7.508 1.00 80.06 119 ARG A N 1
ATOM 894 C CA . ARG A 1 119 ? -7.715 8.269 8.714 1.00 80.06 119 ARG A CA 1
ATOM 895 C C . ARG A 1 119 ? -8.866 9.267 8.737 1.00 80.06 119 ARG A C 1
ATOM 897 O O . ARG A 1 119 ? -8.691 10.363 8.165 1.00 80.06 119 ARG A O 1
#

Solvent-accessible surface area (backbone atoms only — not comparable to full-atom values): 7628 Å² total; per-residue (Å²): 138,87,86,88,80,94,81,81,87,82,85,72,95,68,83,80,74,77,79,78,67,43,74,66,52,57,50,49,30,51,50,28,46,52,52,44,50,51,51,42,50,52,34,52,51,53,37,65,78,36,68,84,39,63,70,44,97,91,72,39,58,64,72,67,55,46,67,46,78,41,76,30,81,57,97,62,48,72,66,54,54,50,64,73,56,70,59,89,40,65,49,93,42,97,89,46,81,44,49,63,77,77,67,75,69,71,50,83,70,67,69,27,44,38,68,48,80,48,114

Radius of gyration: 22.87 Å; Cα contacts (8 Å, |Δi|>4): 107; chains: 1; bounding box: 38×47×71 Å

Sequence (119 aa):
MAVTQSVTLARSAQGFKPVSGGIFDAFEISGSGLSAQRRKLNAISSNIANVDTTRTEEGGPYKRKRVVAIESPFKQRFNDLFNERNANLSATHSNHMPAGPQARAEELLGAGVETVEIR

Mean predicted aligned error: 14.91 Å

pLDDT: mean 71.75, std 19.27, range [37.22, 97.31]

Secondary structure (DSSP, 8-state):
--------------------SSHHHHHHHHHHHHHHHHHHHHHHHHHHHTTT----TTSSPPPPPEEEEEEPPPSS-HHHHHHHT------SSTTSPPP-------------EEEEEE-

=== Feature glossary ===
The record interleaves many kinds of information about one protein. Here is each kind framed as the question it answers.

Q: What are the backbone torsion angles?
A: φ (phi) and ψ (psi) are the two rotatable backbone dihedrals per residue: φ is the C(i-1)–N–Cα–C torsion, ψ is the N–Cα–C–N(i+1) torsion, both in degrees on (−180°, 180°]. α-helical residues cluster near (−60°, −45°); β-strand residues near (−120°, +130°). A Ramachandran plot is simply a scatter of (φ, ψ) for every residue.

Q: What is the amino-acid chain?
A: This is the polypeptide sequence — one letter per residue, N-terminus first. Length ranges from a few dozen residues for small domains to over a thousand for large multi-domain proteins.

Q: How mobile is each atom in the crystal?
A: For experimental (PDB) structures, the B-factor (temperature factor) quantifies the positional spread of each atom in the crystal — a combination of thermal vibration and static disorder — in units of Å². High B-factors mark flexible loops or poorly resolved regions; low B-factors mark the rigid, well-ordered core.

Q: Are the domains correctly placed relative to each other?
A: Predicted Aligned Error (PAE) is an AlphaFold confidence matrix: entry (i, j) is the expected error in the position of residue j, in ångströms, when the prediction is superimposed on the true structure at residue i. Low PAE within a block of residues means that block is internally rigid and well-predicted; high PAE between two blocks means their relative placement is uncertain even if each block individually is confident.

Q: How confident is the AlphaFold model at each residue?
A: pLDDT is the predicted lDDT-Cα score: AlphaFold's confidence that the local environment of each residue (all inter-atomic distances within 15 Å) is correctly placed. It is a per-residue number between 0 and 100, with higher meaning more reliable.

Q: What family and function is it annotated with?
A: Functional annotations link the protein to curated databases. InterPro entries identify conserved domains and families by matching the sequence against member-database signatures (Pfam, PROSITE, CDD, …). Gene Ontology (GO) terms describe molecular function, biological process, and cellular component in a controlled vocabulary. CATH places the structure in a hierarchical fold classification (Class/Architecture/Topology/Homologous-superfamily). The organism is the source species.

Q: How big and how compact is the whole molecule?
A: Three whole-structure scalars: the radius of gyration (RMS distance of Cα from centroid, in Å), the count of Cα–Cα contacts (pairs closer than 8 Å and separated by more than four residues in sequence — i.e. ter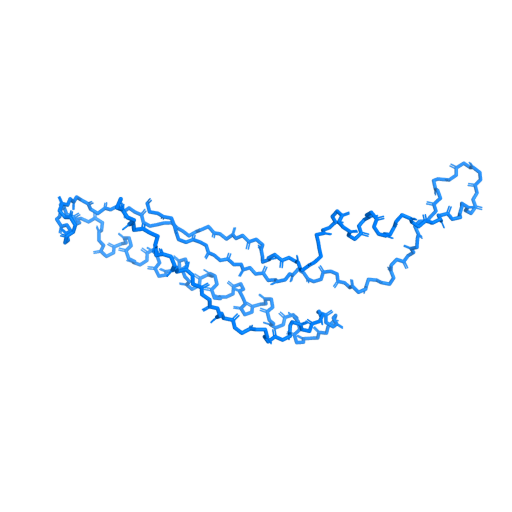tiary, not local, contacts), and the bounding-box dimensions. Together they distinguish compact globular folds from extended fibres or disordered chains.

Q: What known structures does this most resemble?
A: The Foldseek neighbor list gives the closest experimentally determined structures in the PDB, ranked by structural alignment. TM-score near 1 means near-identical fold; near 0.3 means only rough topology match. This is how one finds what a novel AlphaFold prediction most resembles in the solved-structure universe.

Q: Which residues are buried vs exposed?
A: SASA measures how much of the protein is reachable by solvent. It is computed by rolling a water-sized probe over the atomic surface and summing the exposed area (Å²). Per-residue SASA distinguishes core (buried, low SASA) from surface (exposed, high SASA) residues; total SASA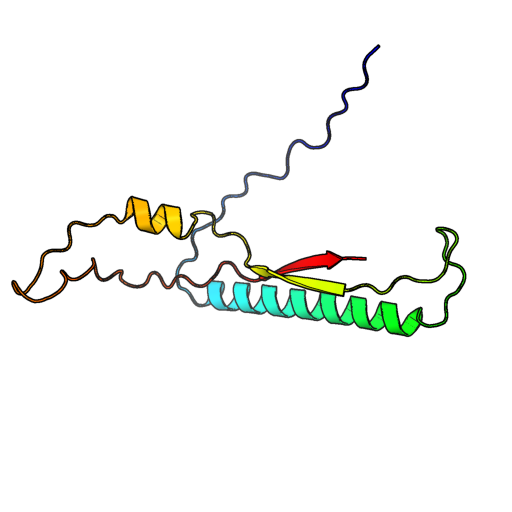 is a whole-molecule size measure.

Q: Which residues are in helices, strands, or loops?
A: Eight-state secondary structure (DSSP): H is the canonical α-helix, G the tighter 3₁₀-helix, I the wider π-helix; E/B are β-structure, T and S are turns and bends, and '-' is everything else. DSSP derives these from the pattern of main-chain N–H···O=C hydrogen bonds, not from the sequence.

Q: Where is each backbone atom in 3D?
A: Structure coordinates are given as an mmCIF _atom_site loop: one row per atom with element, residue name, chain id, sequence number, and x/y/z position in Å. Only the four main-chain atoms per residue are included here; side chains are omitted to keep the record compact.

Q: What if only a Cα trace is available?
A: Three-state secondary structure (P-SEA) collapses the eight DSSP classes into helix (a), strand (b), and coil (c). P-SEA assigns these from Cα geometry alone — distances and angles — without requiring backbone oxygens, so it works on any Cα trace.

Q: What do the rendered images show?
A: The six renders are orthographic views along the three Cartesian axes in both directions. Representation (cartoon, sticks, or surface) and color scheme (sequence-rainbow or by-chain) vary across proteins so the training set covers all the common visualization conventions.

Q: What does the local fold look like, residue by residue?
A: Foldseek's 3Di representation compresses backbone geometry into a per-residue letter drawn from a learned twenty-state alphabet. It captures the tertiary interaction pattern around each residue — which residues are packed against it in space, regardless of where they are in sequence.

Q: What do the diagnostic plots show?
A: The contact map is a binary N×N matrix image: pixel (i, j) is dark where Cα_i and Cα_j are within 8 Å and |i−j|>4. Because the |i−j|>4 filter removes local helical contacts, off-diagonal stripes parallel to the main diagonal indicate parallel β-sheets; stripes perpendicular to it indicate antiparallel β-sheets. The Ramachandran plot scatters every residue's (φ, ψ) pair against the sterically allowed regions. The PAE heatmap renders the predicted-aligned-error matrix.